Protein AF-A0A850EK84-F1 (afdb_monomer_lite)

Foldseek 3Di:
DVVVVVVVVVVVVVVVVVVVVLVVCVVVVHCVVVVVLLVVLVVVLCVQVVQCVVVHVVSDDPVNVVSNVVSCVSNVVSVVVVVVVVVVVD

Secondary structure (DSSP, 8-state):
--HHHHHHHHHHHHHHHHHHHHHHHHHTT-SHHHHHHHHHHHHHHHHHHHHHHHH-GGG--HHHHHHHHHHHHHHHHHHHHHHHHHHTT-

Sequence (90 aa):
MNVYLVAILIFIILFSLFFNIYKKKQREGSKAPDVVIILGFSVAIVMVVTQALIYGAGAWTWNTTILVIASVIGIGRILFSWNKAKRNRV

Radius of gyration: 16.95 Å; chains: 1; bounding box: 36×16×57 Å

pLDDT: mean 77.07, std 8.7, range [52.34, 89.0]

Structure (mmCIF, N/CA/C/O backbone):
data_AF-A0A850EK84-F1
#
_entry.id   AF-A0A850EK84-F1
#
loop_
_atom_site.group_PDB
_atom_site.id
_atom_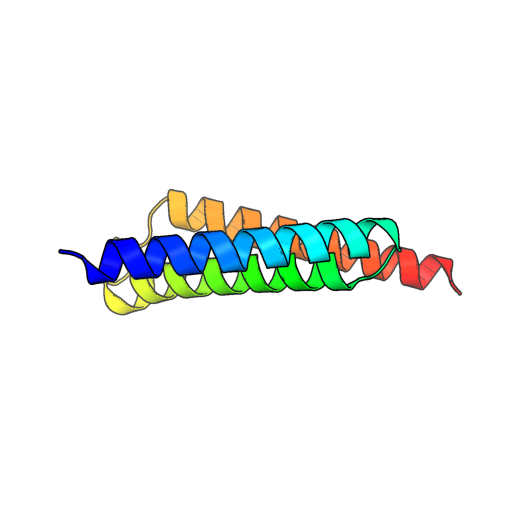site.type_symbol
_atom_site.label_atom_id
_atom_site.label_alt_id
_atom_site.label_comp_id
_atom_site.label_asym_id
_atom_site.label_entity_id
_atom_site.label_seq_id
_atom_site.pdbx_PDB_ins_code
_atom_site.Cartn_x
_atom_site.Cartn_y
_atom_site.Cartn_z
_atom_site.occupancy
_atom_site.B_iso_or_equiv
_atom_site.auth_seq_id
_atom_site.auth_comp_id
_atom_site.auth_asym_id
_atom_site.auth_atom_id
_atom_site.pdbx_PDB_model_num
ATOM 1 N N . MET A 1 1 ? -12.446 -1.770 -27.498 1.00 52.66 1 MET A N 1
ATOM 2 C CA . MET A 1 1 ? -12.390 -0.448 -26.830 1.00 52.66 1 MET A CA 1
ATOM 3 C C . MET A 1 1 ? -13.507 -0.201 -25.795 1.00 52.66 1 MET A C 1
ATOM 5 O O . MET A 1 1 ? -13.512 0.861 -25.199 1.00 52.66 1 MET A O 1
ATOM 9 N N . ASN A 1 2 ? -14.405 -1.165 -25.511 1.00 60.84 2 ASN A N 1
ATOM 10 C CA . ASN A 1 2 ? -15.559 -0.965 -24.606 1.00 60.84 2 ASN A CA 1
ATOM 11 C C . ASN A 1 2 ? -15.429 -1.690 -23.241 1.00 60.84 2 ASN A C 1
ATOM 13 O O . ASN A 1 2 ? -15.907 -1.209 -22.222 1.00 60.84 2 ASN A O 1
ATOM 17 N N . VAL A 1 3 ? -14.707 -2.817 -23.195 1.00 72.25 3 VAL A N 1
ATOM 18 C CA . VAL A 1 3 ? -14.522 -3.627 -21.970 1.00 72.25 3 VAL A CA 1
ATOM 19 C C . VAL A 1 3 ? -13.749 -2.876 -20.882 1.00 72.25 3 VAL A C 1
ATOM 21 O O . VAL A 1 3 ? -14.107 -2.961 -19.714 1.00 72.25 3 VAL A O 1
ATOM 24 N N . TYR A 1 4 ? -12.736 -2.091 -21.257 1.00 69.62 4 TYR A N 1
ATOM 25 C CA . TYR A 1 4 ? -11.964 -1.295 -20.298 1.00 69.62 4 TYR A CA 1
ATOM 26 C C . TYR A 1 4 ? -12.813 -0.205 -19.634 1.00 69.62 4 TYR A C 1
ATOM 28 O O . TYR A 1 4 ? -12.725 -0.022 -18.426 1.00 69.62 4 TYR A O 1
ATOM 36 N N . LEU A 1 5 ? -13.688 0.465 -20.391 1.00 74.94 5 LEU A N 1
ATOM 37 C CA . LEU A 1 5 ? -14.621 1.468 -19.863 1.00 74.94 5 LEU A CA 1
ATOM 38 C C . LEU A 1 5 ? -15.641 0.848 -18.900 1.00 74.94 5 LEU A C 1
ATOM 40 O O . LEU A 1 5 ? -15.870 1.388 -17.819 1.00 74.94 5 LEU A O 1
ATOM 44 N N . VAL A 1 6 ? -16.196 -0.314 -19.253 1.00 80.31 6 VAL A N 1
ATOM 45 C CA . VAL A 1 6 ? -17.122 -1.063 -18.387 1.00 80.31 6 VAL A CA 1
ATOM 46 C C . VAL A 1 6 ? -16.424 -1.541 -17.110 1.00 80.31 6 VAL A C 1
ATOM 48 O O . VAL A 1 6 ? -16.968 -1.382 -16.019 1.00 80.31 6 VAL A O 1
ATOM 51 N N . ALA A 1 7 ? -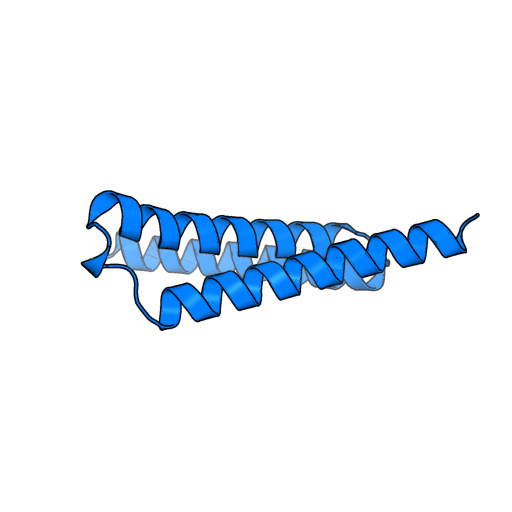15.201 -2.062 -17.216 1.00 72.31 7 ALA A N 1
ATOM 52 C CA . ALA A 1 7 ? -14.414 -2.483 -16.060 1.00 72.31 7 ALA A CA 1
ATOM 53 C C . ALA A 1 7 ? -14.097 -1.306 -15.122 1.00 72.31 7 ALA A C 1
ATOM 55 O O . ALA A 1 7 ? -14.231 -1.442 -13.907 1.00 72.31 7 ALA A O 1
ATOM 56 N N . ILE A 1 8 ? -13.748 -0.136 -15.671 1.00 77.44 8 ILE A N 1
ATOM 57 C CA . ILE A 1 8 ? -13.512 1.091 -14.896 1.00 77.44 8 ILE A CA 1
ATOM 58 C C . ILE A 1 8 ? -14.792 1.534 -14.174 1.00 77.44 8 ILE A C 1
ATOM 60 O O . ILE A 1 8 ? -14.742 1.848 -12.987 1.00 77.44 8 ILE A O 1
ATOM 64 N N . LEU A 1 9 ? -15.947 1.508 -14.845 1.00 79.12 9 LEU A N 1
ATOM 65 C CA . LEU A 1 9 ? -17.244 1.833 -14.240 1.00 79.12 9 LEU A CA 1
ATOM 66 C C . LEU A 1 9 ? -17.591 0.903 -13.072 1.00 79.12 9 LEU A C 1
ATOM 68 O O . LEU A 1 9 ? -17.955 1.377 -11.996 1.00 79.12 9 LEU A O 1
ATOM 72 N N . ILE A 1 10 ? -17.418 -0.410 -13.251 1.00 81.81 10 ILE A N 1
ATOM 73 C CA . ILE A 1 10 ? -17.626 -1.401 -12.186 1.00 81.81 10 ILE A CA 1
ATOM 74 C C . ILE A 1 10 ? -16.680 -1.125 -11.013 1.00 81.81 10 ILE A C 1
ATOM 76 O O . ILE A 1 10 ? -17.101 -1.153 -9.857 1.00 81.81 10 ILE A O 1
ATOM 80 N N . PHE A 1 11 ? -15.420 -0.797 -11.299 1.00 78.25 11 PHE A N 1
ATOM 81 C CA . PHE A 1 11 ? -14.432 -0.487 -10.274 1.00 78.25 11 PHE A CA 1
ATOM 82 C C . PHE A 1 11 ? -14.801 0.773 -9.478 1.00 78.25 11 PHE A C 1
ATOM 84 O O . PHE A 1 11 ? -14.725 0.760 -8.253 1.00 78.25 11 PHE A O 1
ATOM 91 N N . ILE A 1 12 ? -15.274 1.835 -10.139 1.00 77.25 12 ILE A N 1
ATOM 92 C CA . ILE A 1 12 ? -15.736 3.074 -9.489 1.00 77.25 12 ILE A CA 1
ATOM 93 C C . ILE A 1 12 ? -16.946 2.801 -8.583 1.00 77.25 12 ILE A C 1
ATOM 95 O O . ILE A 1 12 ? -17.008 3.294 -7.452 1.00 77.25 12 ILE A O 1
ATOM 99 N N . ILE A 1 13 ? -17.898 1.985 -9.042 1.00 79.88 13 ILE A N 1
ATOM 100 C CA . ILE A 1 13 ? -19.096 1.631 -8.268 1.00 79.88 13 ILE A CA 1
ATOM 101 C C . ILE A 1 13 ? -18.716 0.800 -7.036 1.00 79.88 13 ILE A C 1
ATOM 103 O O . ILE A 1 13 ? -19.133 1.110 -5.920 1.00 79.88 13 ILE A O 1
ATOM 107 N N . LEU A 1 14 ? -17.868 -0.216 -7.206 1.00 75.88 14 LEU A N 1
ATOM 108 C CA . LEU A 1 14 ? -17.377 -1.027 -6.092 1.00 75.88 14 LEU A CA 1
ATOM 109 C C . LEU A 1 14 ? -16.581 -0.184 -5.094 1.00 75.88 14 LEU A C 1
ATOM 111 O O . LEU A 1 14 ? -16.794 -0.299 -3.887 1.00 75.88 14 LEU A O 1
ATOM 115 N N . PHE A 1 15 ? -15.714 0.702 -5.583 1.00 75.69 15 PHE A N 1
ATOM 116 C CA . PHE A 1 15 ? -14.896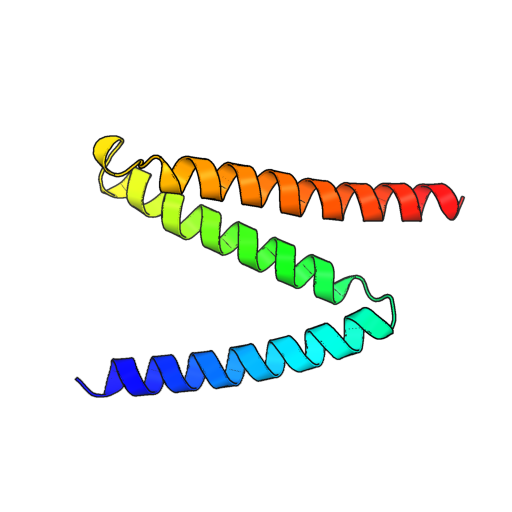 1.564 -4.740 1.00 75.69 15 PHE A CA 1
ATOM 117 C C . PHE A 1 15 ? -15.744 2.558 -3.944 1.00 75.69 15 PHE A C 1
ATOM 119 O O . PHE A 1 15 ? -15.524 2.732 -2.750 1.00 75.69 15 PHE A O 1
ATOM 126 N N . SER A 1 16 ? -16.753 3.171 -4.563 1.00 72.19 16 SER A N 1
ATOM 127 C CA . SER A 1 16 ? -17.661 4.106 -3.885 1.00 72.19 16 SER A CA 1
ATOM 128 C C . SER A 1 16 ? -18.534 3.421 -2.826 1.00 72.19 16 SER A C 1
ATOM 130 O O . SER A 1 16 ? -18.695 3.963 -1.729 1.00 72.19 16 SER A O 1
ATOM 132 N N . LEU A 1 17 ? -19.016 2.200 -3.086 1.00 73.81 17 LEU A N 1
ATOM 133 C CA . LEU A 1 17 ? -19.698 1.367 -2.087 1.00 73.81 17 LEU A CA 1
ATOM 134 C C . LEU A 1 17 ? -18.774 1.015 -0.916 1.00 73.81 17 LEU A C 1
ATOM 136 O O . LEU A 1 17 ? -19.143 1.220 0.244 1.00 73.81 17 LEU A O 1
ATOM 140 N N . PHE A 1 18 ? -17.555 0.554 -1.210 1.00 71.19 18 PHE A N 1
ATOM 141 C CA . PHE A 1 18 ? -16.542 0.285 -0.189 1.00 71.19 18 PHE A CA 1
ATOM 142 C C . PHE A 1 18 ? -16.220 1.536 0.627 1.00 71.19 18 PHE A C 1
ATOM 144 O O . PHE A 1 18 ? -16.127 1.453 1.849 1.00 71.19 18 PHE A O 1
ATOM 151 N N . PHE A 1 19 ? -16.120 2.700 -0.016 1.00 70.50 19 PHE A N 1
ATOM 152 C CA . PHE A 1 19 ? -15.828 3.972 0.638 1.00 70.50 19 PHE A CA 1
ATOM 153 C C . PHE A 1 19 ? -16.962 4.419 1.570 1.00 70.50 19 PHE A C 1
ATOM 155 O O . PHE A 1 19 ? -16.712 4.920 2.667 1.00 70.50 19 PHE A O 1
ATOM 162 N N . ASN A 1 20 ? -18.219 4.188 1.187 1.00 72.25 20 ASN A N 1
ATOM 163 C CA . ASN A 1 20 ? -19.368 4.504 2.034 1.00 72.25 20 ASN A CA 1
ATOM 164 C C . ASN A 1 20 ? -19.440 3.586 3.265 1.00 72.25 20 ASN A C 1
ATOM 166 O O . ASN A 1 20 ? -19.668 4.056 4.383 1.00 72.25 20 ASN A O 1
ATOM 170 N N . ILE A 1 21 ? -19.180 2.286 3.084 1.00 68.50 21 ILE A N 1
ATOM 171 C CA . ILE A 1 21 ? -19.103 1.311 4.184 1.00 68.50 21 ILE A CA 1
ATOM 172 C C . ILE A 1 21 ? -17.923 1.636 5.106 1.00 68.50 21 ILE A C 1
ATOM 174 O O . ILE A 1 21 ? -18.077 1.645 6.329 1.00 68.50 21 ILE A O 1
ATOM 178 N N . TYR A 1 22 ? -16.766 1.957 4.526 1.00 67.81 22 TYR A N 1
ATOM 179 C CA . TYR A 1 22 ? -15.572 2.415 5.231 1.00 67.81 22 TYR A CA 1
ATOM 180 C C . TYR A 1 22 ? -15.898 3.617 6.123 1.00 67.81 22 TYR A C 1
ATOM 182 O O . TYR A 1 22 ? -15.651 3.583 7.328 1.00 67.81 22 TYR A O 1
ATOM 190 N N . LYS A 1 23 ? -16.526 4.655 5.557 1.00 63.28 23 LYS A N 1
ATOM 191 C CA . LYS A 1 23 ? -16.851 5.899 6.268 1.00 63.28 23 LYS A CA 1
ATOM 192 C C . LYS A 1 23 ? -17.859 5.663 7.392 1.00 63.28 23 LYS A C 1
ATOM 194 O O . LYS A 1 23 ? -17.748 6.273 8.456 1.00 63.28 23 LYS A O 1
ATOM 199 N N . LYS A 1 24 ? -18.818 4.755 7.185 1.00 64.69 24 LYS A N 1
ATOM 200 C CA . LYS A 1 24 ? -19.785 4.355 8.213 1.00 64.69 24 LYS A CA 1
ATOM 201 C C . LYS A 1 24 ? -19.094 3.638 9.378 1.00 64.69 24 LYS A C 1
ATOM 203 O O . LYS A 1 24 ? -19.242 4.066 10.518 1.00 64.69 24 LYS A O 1
ATOM 208 N N . LYS A 1 25 ? -18.250 2.640 9.096 1.00 63.12 25 LYS A N 1
ATOM 209 C CA . LYS A 1 25 ? -17.504 1.895 10.127 1.00 63.12 25 LYS A CA 1
ATOM 210 C C . LYS A 1 25 ? -16.440 2.728 10.846 1.00 63.12 25 LYS A C 1
ATOM 212 O O . LYS A 1 25 ? -16.136 2.456 12.004 1.00 63.12 25 LYS A O 1
ATOM 217 N N . GLN A 1 26 ? -15.898 3.758 10.196 1.00 58.88 26 GLN A N 1
ATOM 218 C CA . GLN A 1 26 ? -14.959 4.694 10.819 1.00 58.88 26 GLN A CA 1
ATOM 219 C C . GLN A 1 26 ? -15.625 5.517 11.932 1.00 58.88 26 GLN A C 1
ATOM 221 O O . GLN A 1 26 ? -15.005 5.760 12.963 1.00 58.88 26 GLN A O 1
ATOM 226 N N . ARG A 1 27 ? -16.906 5.884 11.771 1.00 60.56 27 ARG A N 1
ATOM 227 C CA . ARG A 1 27 ? -17.690 6.577 12.812 1.00 60.56 27 ARG A CA 1
ATOM 228 C C . ARG A 1 27 ? -18.038 5.687 14.005 1.00 60.56 27 ARG A C 1
ATOM 230 O O . ARG A 1 27 ? -18.227 6.198 15.100 1.00 60.56 27 ARG A O 1
ATOM 237 N N . GLU A 1 28 ? -18.076 4.374 13.805 1.00 63.47 28 GLU A N 1
ATOM 238 C CA . GLU A 1 28 ? -18.327 3.380 14.857 1.00 63.47 28 GLU A CA 1
ATOM 239 C C . GLU A 1 28 ? -17.059 3.042 15.670 1.00 63.47 28 GLU A C 1
ATOM 241 O O . GLU A 1 28 ? -17.099 2.193 16.557 1.00 63.47 28 GLU A O 1
ATOM 246 N N . GLY A 1 29 ? -15.910 3.668 15.369 1.00 61.28 29 GLY A N 1
ATOM 247 C CA . GLY A 1 29 ? -14.627 3.348 16.010 1.00 61.28 29 GLY A CA 1
ATOM 248 C C . GLY A 1 29 ? -14.102 1.948 15.662 1.00 61.28 29 GLY A C 1
ATOM 249 O O . GLY A 1 29 ? -13.250 1.403 16.366 1.00 61.28 29 GLY A O 1
ATOM 250 N N . SER A 1 30 ? -14.621 1.339 14.590 1.00 64.25 30 SER A N 1
ATOM 251 C CA . SER A 1 30 ? -14.194 0.024 14.115 1.00 64.25 30 SER A CA 1
ATOM 252 C C . SER A 1 30 ? -12.793 0.095 13.506 1.00 64.25 30 SER A C 1
ATOM 254 O O . SER A 1 30 ? -12.440 1.086 12.876 1.00 64.25 30 SER A O 1
ATOM 256 N N . LYS A 1 31 ? -12.011 -0.987 13.622 1.00 68.25 31 LYS A N 1
ATOM 257 C CA . LYS A 1 31 ? -10.697 -1.142 12.960 1.00 68.25 31 LYS A CA 1
ATOM 258 C C . LYS A 1 31 ? -10.795 -1.543 11.483 1.00 68.25 31 LYS A C 1
ATOM 260 O O . LYS A 1 31 ? -9.791 -1.561 10.783 1.00 68.25 31 LYS A O 1
ATOM 265 N N . ALA A 1 32 ? -11.991 -1.875 10.996 1.00 69.38 32 ALA A N 1
ATOM 266 C CA . ALA A 1 32 ? -12.227 -2.222 9.593 1.00 69.38 32 ALA A CA 1
ATOM 267 C C . ALA A 1 32 ? -11.741 -1.174 8.561 1.00 69.38 32 ALA A C 1
ATOM 269 O O . ALA A 1 32 ? -11.206 -1.591 7.537 1.00 69.38 32 ALA A O 1
ATOM 270 N N . PRO A 1 33 ? -11.875 0.148 8.788 1.00 68.44 33 PRO A N 1
ATOM 271 C CA . PRO A 1 33 ? -11.379 1.162 7.866 1.00 68.44 33 PRO A CA 1
ATOM 272 C C . PRO A 1 33 ? -9.849 1.093 7.754 1.00 68.44 33 PRO A C 1
ATOM 274 O O . PRO A 1 33 ? -9.288 0.924 6.676 1.00 68.44 33 PRO A O 1
ATOM 277 N N . ASP A 1 34 ? -9.173 1.094 8.893 1.00 73.75 34 ASP A N 1
ATOM 278 C CA . ASP A 1 34 ? -7.721 0.986 8.982 1.00 73.75 34 ASP A CA 1
ATOM 279 C C . ASP A 1 34 ? -7.173 -0.265 8.259 1.00 73.75 34 ASP A C 1
ATOM 281 O O . ASP A 1 34 ? -6.176 -0.180 7.544 1.00 73.75 34 ASP A O 1
ATOM 285 N N . VAL A 1 35 ? -7.862 -1.412 8.355 1.00 77.88 35 VAL A N 1
ATOM 286 C CA . VAL A 1 35 ? -7.511 -2.642 7.612 1.00 77.88 35 VAL A CA 1
ATOM 287 C C . VAL A 1 35 ? -7.631 -2.456 6.095 1.00 77.88 35 VAL A C 1
ATOM 289 O O . VAL A 1 35 ? -6.761 -2.911 5.353 1.00 77.88 35 VAL A O 1
ATOM 292 N N . VAL A 1 36 ? -8.678 -1.774 5.620 1.00 78.38 36 VAL A N 1
ATOM 293 C CA . VAL A 1 36 ? -8.869 -1.487 4.186 1.00 78.38 36 VAL A CA 1
ATOM 294 C C . VAL A 1 36 ? -7.751 -0.586 3.656 1.00 78.38 36 VAL A C 1
ATOM 296 O O . VAL A 1 36 ? -7.250 -0.827 2.561 1.00 78.38 36 VAL A O 1
ATOM 299 N N . ILE A 1 37 ? -7.311 0.407 4.436 1.00 80.75 37 ILE A N 1
ATOM 300 C CA . ILE A 1 37 ? -6.180 1.266 4.055 1.00 80.75 37 ILE A CA 1
ATOM 301 C C . ILE A 1 37 ? -4.880 0.463 3.971 1.00 80.75 37 ILE A C 1
ATOM 303 O O . ILE A 1 37 ? -4.139 0.614 3.002 1.00 80.75 37 ILE A O 1
ATOM 307 N N . ILE A 1 38 ? -4.608 -0.403 4.953 1.00 83.00 38 ILE A N 1
ATOM 308 C CA . ILE A 1 38 ? -3.415 -1.260 4.930 1.00 83.00 38 ILE A CA 1
ATOM 309 C C . ILE A 1 38 ? -3.428 -2.146 3.680 1.00 83.00 38 ILE A C 1
ATOM 311 O O . ILE A 1 38 ? -2.433 -2.183 2.962 1.00 83.00 38 ILE A O 1
ATOM 315 N N . LEU A 1 39 ? -4.559 -2.789 3.371 1.00 82.31 39 LEU A N 1
ATOM 316 C CA . LEU A 1 39 ? -4.710 -3.600 2.159 1.00 82.31 39 LEU A CA 1
ATOM 317 C C . LEU A 1 39 ? -4.482 -2.781 0.883 1.00 82.31 39 LEU A C 1
ATOM 319 O O . LEU A 1 39 ? -3.769 -3.236 -0.009 1.00 82.31 39 LEU A O 1
ATOM 323 N N . GLY A 1 40 ? -5.033 -1.567 0.806 1.00 82.94 40 GLY A N 1
ATOM 324 C CA . GLY A 1 40 ? -4.823 -0.665 -0.328 1.00 82.94 40 GLY A CA 1
ATOM 325 C C . GLY A 1 40 ? -3.346 -0.321 -0.540 1.00 82.94 40 GLY A C 1
ATOM 326 O O . GLY A 1 40 ? -2.841 -0.438 -1.657 1.00 82.94 40 GLY A O 1
ATOM 327 N N . PHE A 1 41 ? -2.631 0.027 0.533 1.00 85.75 41 PHE A N 1
ATOM 328 C CA . PHE A 1 41 ? -1.192 0.287 0.474 1.00 85.75 41 PHE A CA 1
ATOM 329 C C . PHE A 1 41 ? -0.385 -0.962 0.106 1.00 85.75 41 PHE A C 1
ATOM 331 O O . PHE A 1 41 ? 0.525 -0.872 -0.714 1.00 85.75 41 PHE A O 1
ATOM 338 N N . SER A 1 42 ? -0.724 -2.134 0.648 1.00 84.69 42 SER A N 1
ATOM 339 C CA . SER A 1 42 ? -0.055 -3.391 0.298 1.00 84.69 42 SER A CA 1
ATOM 340 C C . SER A 1 42 ? -0.202 -3.724 -1.186 1.00 84.69 42 SER A C 1
ATOM 342 O O . SER A 1 42 ? 0.788 -4.049 -1.835 1.00 84.69 42 SER A O 1
ATOM 344 N N . VAL A 1 43 ? -1.408 -3.591 -1.745 1.00 86.62 43 VAL A N 1
ATOM 345 C CA . VAL A 1 43 ? -1.649 -3.822 -3.177 1.00 86.62 43 VAL A CA 1
ATOM 346 C C . VAL A 1 43 ? -0.869 -2.820 -4.031 1.00 86.62 43 VAL A C 1
ATOM 348 O O . VAL A 1 43 ? -0.233 -3.223 -5.003 1.00 86.62 43 VAL A O 1
ATOM 351 N N . ALA A 1 44 ? -0.859 -1.539 -3.649 1.00 82.94 44 ALA A N 1
ATOM 352 C CA . ALA A 1 44 ? -0.097 -0.510 -4.352 1.00 82.94 44 ALA A CA 1
ATOM 353 C C . ALA A 1 44 ? 1.412 -0.810 -4.358 1.00 82.94 44 ALA A C 1
ATOM 355 O O . ALA A 1 44 ? 2.043 -0.732 -5.410 1.00 82.94 44 ALA A O 1
ATOM 356 N N . ILE A 1 45 ? 1.984 -1.220 -3.218 1.00 86.62 45 ILE A N 1
ATOM 357 C CA . ILE A 1 45 ? 3.391 -1.638 -3.138 1.00 86.62 45 ILE A CA 1
ATOM 358 C C . ILE A 1 45 ? 3.643 -2.824 -4.069 1.00 86.62 45 ILE A C 1
ATOM 360 O O . ILE A 1 45 ? 4.582 -2.774 -4.858 1.00 86.62 45 ILE A O 1
ATOM 364 N N . VAL A 1 46 ? 2.818 -3.875 -4.000 1.00 85.94 46 VAL A N 1
ATOM 365 C CA . VAL A 1 46 ? 3.013 -5.085 -4.813 1.00 85.94 46 VAL A CA 1
ATOM 366 C C . VAL A 1 46 ? 3.007 -4.736 -6.294 1.00 85.94 46 VAL A C 1
ATOM 368 O O . VAL A 1 46 ? 3.966 -5.070 -6.975 1.00 85.94 46 VAL A O 1
ATOM 371 N N . MET A 1 47 ? 2.005 -4.002 -6.787 1.00 83.50 47 MET A N 1
ATOM 372 C CA . MET A 1 47 ? 1.932 -3.648 -8.210 1.00 83.50 47 MET A CA 1
ATOM 373 C C . MET A 1 47 ? 3.188 -2.922 -8.699 1.00 83.50 47 MET A C 1
ATOM 375 O O . MET A 1 47 ? 3.693 -3.221 -9.782 1.00 83.50 47 MET A O 1
ATOM 379 N N . VAL A 1 48 ? 3.713 -1.993 -7.900 1.00 79.94 48 VAL A N 1
ATOM 380 C CA . VAL A 1 48 ? 4.881 -1.204 -8.296 1.00 79.94 48 VAL A CA 1
ATOM 381 C C . VAL A 1 48 ? 6.185 -1.997 -8.161 1.00 79.94 48 VAL A C 1
ATOM 383 O O . VAL A 1 48 ? 7.039 -1.932 -9.045 1.00 79.94 48 VAL A O 1
ATOM 386 N N . VAL A 1 49 ? 6.336 -2.805 -7.111 1.00 81.25 49 VAL A N 1
ATOM 387 C CA . VAL A 1 49 ? 7.513 -3.669 -6.930 1.00 81.25 49 VAL A CA 1
ATOM 388 C C . VAL A 1 49 ? 7.548 -4.776 -7.986 1.00 81.25 49 VAL A C 1
ATOM 390 O O . VAL A 1 49 ? 8.615 -5.088 -8.507 1.00 81.25 49 VAL A O 1
ATOM 393 N N . THR A 1 50 ? 6.396 -5.332 -8.372 1.00 84.25 50 THR A N 1
ATOM 394 C CA . THR A 1 50 ? 6.308 -6.330 -9.446 1.00 84.25 50 THR A CA 1
ATOM 395 C C . THR A 1 50 ? 6.826 -5.772 -10.771 1.00 84.25 50 THR A C 1
ATOM 397 O O . THR A 1 50 ? 7.557 -6.472 -11.465 1.00 84.25 50 THR A O 1
ATOM 400 N N . GLN A 1 51 ? 6.536 -4.511 -11.114 1.00 75.69 51 GLN A N 1
ATOM 401 C CA . GLN A 1 51 ? 7.101 -3.902 -12.326 1.00 75.69 51 GLN A CA 1
ATOM 402 C C . GLN A 1 51 ? 8.629 -3.791 -12.262 1.00 75.69 51 GLN A C 1
ATOM 404 O O . GLN A 1 51 ? 9.299 -4.112 -13.240 1.00 75.69 51 GLN A O 1
ATOM 409 N N . ALA A 1 52 ? 9.193 -3.420 -11.111 1.00 77.81 52 ALA A N 1
ATOM 410 C CA . ALA A 1 52 ? 10.644 -3.378 -10.935 1.00 77.81 52 ALA A CA 1
ATOM 411 C C . ALA A 1 52 ? 11.304 -4.769 -11.002 1.00 77.81 52 ALA A C 1
ATOM 413 O O . ALA A 1 52 ? 12.437 -4.893 -11.458 1.00 77.81 52 ALA A O 1
ATOM 414 N N . LEU A 1 53 ? 10.598 -5.825 -10.586 1.00 81.25 53 LEU A N 1
ATOM 415 C CA . LEU A 1 53 ? 11.072 -7.207 -10.710 1.00 81.25 53 LEU A CA 1
ATOM 416 C C . LEU A 1 53 ? 11.022 -7.720 -12.157 1.00 81.25 53 LEU A C 1
ATOM 418 O O . LEU A 1 53 ? 11.929 -8.431 -12.575 1.00 81.25 53 LEU A O 1
ATOM 422 N N . ILE A 1 54 ? 9.986 -7.358 -12.921 1.00 85.19 54 ILE A N 1
ATOM 423 C CA . ILE A 1 54 ? 9.804 -7.807 -14.313 1.00 85.19 54 ILE A CA 1
ATOM 424 C C . ILE A 1 54 ? 10.741 -7.064 -15.271 1.00 85.19 54 ILE A C 1
ATOM 426 O O . ILE A 1 54 ? 11.359 -7.681 -16.134 1.00 85.19 54 ILE A O 1
ATOM 430 N N . TYR A 1 55 ? 10.843 -5.741 -15.135 1.00 82.44 55 TYR A N 1
ATOM 431 C CA . TYR A 1 55 ? 11.576 -4.877 -16.069 1.00 82.44 55 TYR A CA 1
ATOM 432 C C . TYR A 1 55 ? 12.974 -4.484 -15.562 1.00 82.44 55 TYR A C 1
ATOM 434 O O . TYR A 1 55 ? 13.685 -3.715 -16.209 1.00 82.44 55 TYR A O 1
ATOM 442 N N . GLY A 1 56 ? 13.383 -5.022 -14.410 1.00 79.12 56 GLY A N 1
ATOM 443 C CA . GLY A 1 56 ? 14.666 -4.749 -13.773 1.00 79.12 56 GLY A CA 1
ATOM 444 C C . GLY A 1 56 ? 14.740 -3.385 -13.080 1.00 79.12 56 GLY A C 1
ATOM 445 O O . GLY A 1 56 ? 13.797 -2.590 -13.071 1.00 79.12 56 GLY A O 1
ATOM 446 N N . ALA A 1 57 ? 15.912 -3.090 -12.507 1.00 74.31 57 ALA A N 1
ATOM 447 C CA . ALA A 1 57 ? 16.139 -1.887 -11.699 1.00 74.31 57 ALA A CA 1
ATOM 448 C C . ALA A 1 57 ? 15.897 -0.564 -12.456 1.00 74.31 57 ALA A C 1
ATOM 450 O O . ALA A 1 57 ? 15.634 0.452 -11.823 1.00 74.31 57 ALA A O 1
ATOM 451 N N . GLY A 1 58 ? 15.922 -0.568 -13.795 1.00 76.56 58 GLY A N 1
ATOM 452 C CA . GLY A 1 58 ? 15.608 0.607 -14.616 1.00 76.56 58 GLY A CA 1
ATOM 453 C C . GLY A 1 58 ? 14.139 1.046 -14.562 1.00 76.56 58 GLY A C 1
ATOM 454 O O . GLY A 1 58 ? 13.844 2.209 -14.818 1.00 76.56 58 GLY A O 1
ATOM 455 N N . ALA A 1 59 ? 13.218 0.154 -14.183 1.00 80.19 59 ALA A N 1
ATOM 456 C CA . ALA A 1 59 ? 11.816 0.502 -13.945 1.00 80.19 59 ALA A CA 1
ATOM 457 C C . ALA A 1 59 ? 11.567 1.064 -12.533 1.00 80.19 59 ALA A C 1
ATOM 459 O O . ALA A 1 59 ? 10.462 1.522 -12.229 1.00 80.19 59 ALA A O 1
ATOM 460 N N . TRP A 1 60 ? 12.582 1.054 -11.660 1.00 84.88 60 TRP A N 1
ATOM 461 C CA . TRP A 1 60 ? 12.493 1.680 -10.348 1.00 84.88 60 TRP A CA 1
ATOM 462 C C . TRP A 1 60 ? 12.663 3.194 -10.481 1.00 84.88 60 TRP A C 1
ATOM 464 O O . TRP A 1 60 ? 13.757 3.705 -10.711 1.00 84.88 60 TRP A O 1
ATOM 474 N N . THR A 1 61 ? 11.567 3.928 -10.315 1.00 86.81 61 THR A N 1
ATOM 475 C CA . THR A 1 61 ? 11.573 5.391 -10.418 1.00 86.81 61 THR A CA 1
ATOM 476 C C . THR A 1 61 ? 11.583 6.055 -9.046 1.00 86.81 61 THR A C 1
ATOM 478 O O . THR A 1 61 ? 11.262 5.450 -8.022 1.00 86.81 61 THR A O 1
ATOM 481 N N . TRP A 1 62 ? 11.888 7.351 -9.018 1.00 84.81 62 TRP A N 1
ATOM 482 C CA . TRP A 1 62 ? 11.735 8.165 -7.812 1.00 84.81 62 TRP A CA 1
ATOM 483 C C . TRP A 1 62 ? 10.306 8.108 -7.241 1.00 84.81 62 TRP A C 1
ATOM 485 O O . TRP A 1 62 ? 10.114 8.017 -6.028 1.00 84.81 62 TRP A O 1
ATOM 495 N N . ASN A 1 63 ? 9.297 8.064 -8.114 1.00 83.19 63 ASN A N 1
ATOM 496 C CA . ASN A 1 63 ? 7.889 7.942 -7.740 1.00 83.19 63 ASN A CA 1
ATOM 497 C C . ASN A 1 63 ? 7.606 6.616 -7.018 1.00 83.19 63 ASN A C 1
ATOM 499 O O . ASN A 1 63 ? 6.865 6.604 -6.036 1.00 83.19 63 ASN A O 1
ATOM 503 N N . THR A 1 64 ? 8.238 5.522 -7.456 1.00 83.19 64 THR A N 1
ATOM 504 C CA . THR A 1 64 ? 8.185 4.220 -6.777 1.00 83.19 64 THR A CA 1
ATOM 505 C C . THR A 1 64 ? 8.724 4.318 -5.352 1.00 83.19 64 THR A C 1
ATOM 507 O O . THR A 1 64 ? 8.065 3.873 -4.413 1.00 83.19 64 THR A O 1
ATOM 510 N N . THR A 1 65 ? 9.878 4.965 -5.167 1.00 85.81 65 THR A N 1
ATOM 511 C CA . THR A 1 65 ? 10.474 5.182 -3.841 1.00 85.81 65 THR A CA 1
ATOM 512 C C . THR A 1 65 ? 9.541 5.976 -2.927 1.00 85.81 65 THR A C 1
ATOM 514 O O . THR A 1 65 ? 9.282 5.556 -1.798 1.00 85.81 65 THR A O 1
ATOM 517 N N . ILE A 1 66 ? 8.988 7.094 -3.413 1.00 86.75 66 ILE A N 1
ATOM 518 C CA . ILE A 1 66 ? 8.052 7.922 -2.639 1.00 86.75 66 ILE A CA 1
ATOM 519 C C . ILE A 1 66 ? 6.821 7.111 -2.233 1.00 86.75 66 ILE A C 1
ATOM 521 O O . ILE A 1 66 ? 6.405 7.173 -1.077 1.00 86.75 66 ILE A O 1
ATOM 525 N N . LEU A 1 67 ? 6.247 6.339 -3.159 1.00 86.75 67 LEU A N 1
ATOM 526 C CA . LEU A 1 67 ? 5.060 5.531 -2.895 1.00 86.75 67 LEU A CA 1
ATOM 527 C C . LEU A 1 67 ? 5.321 4.484 -1.806 1.00 86.75 67 LEU A C 1
ATOM 529 O O . LEU A 1 67 ? 4.513 4.343 -0.886 1.00 86.75 67 LEU A O 1
ATOM 533 N N . VAL A 1 68 ? 6.450 3.773 -1.878 1.00 86.75 68 VAL A N 1
ATOM 534 C CA . VAL A 1 68 ? 6.832 2.774 -0.869 1.00 86.75 68 VAL A CA 1
ATOM 535 C C . VAL A 1 68 ? 7.009 3.441 0.495 1.00 86.75 68 VAL A C 1
ATOM 537 O O . VAL A 1 68 ? 6.426 2.979 1.475 1.00 86.75 68 VAL A O 1
ATOM 540 N N . ILE A 1 69 ? 7.727 4.566 0.564 1.00 89.00 69 ILE A N 1
ATOM 541 C CA . ILE A 1 69 ? 7.928 5.315 1.813 1.00 89.00 69 ILE A CA 1
ATOM 542 C C . ILE A 1 69 ? 6.588 5.788 2.390 1.00 89.00 69 ILE A C 1
ATOM 544 O O . ILE A 1 69 ? 6.307 5.558 3.567 1.00 89.00 69 ILE A O 1
ATOM 548 N N . ALA A 1 70 ? 5.733 6.406 1.573 1.00 85.38 70 ALA A N 1
ATOM 549 C CA . ALA A 1 70 ? 4.421 6.887 2.000 1.00 85.38 70 ALA A CA 1
ATOM 550 C C . ALA A 1 70 ? 3.542 5.744 2.528 1.00 85.38 70 ALA A C 1
ATOM 552 O O . ALA A 1 70 ? 2.876 5.895 3.554 1.00 85.38 70 ALA A O 1
ATOM 553 N N . SER A 1 71 ? 3.594 4.584 1.872 1.00 87.25 71 SER A N 1
ATOM 554 C CA . SER A 1 71 ? 2.861 3.385 2.277 1.00 87.25 71 SER A CA 1
ATOM 555 C C . SER A 1 71 ? 3.359 2.841 3.617 1.00 87.25 71 SER A C 1
ATOM 557 O O . SER A 1 71 ? 2.554 2.560 4.505 1.00 87.25 71 SER A O 1
ATOM 559 N N . VAL A 1 72 ? 4.681 2.757 3.812 1.00 87.62 72 VAL A N 1
ATOM 560 C CA . VAL A 1 72 ? 5.289 2.318 5.080 1.00 87.62 72 VAL A CA 1
ATOM 561 C C . VAL A 1 72 ? 4.926 3.271 6.219 1.00 87.62 72 VAL A C 1
ATOM 563 O O . VAL A 1 72 ? 4.521 2.817 7.289 1.00 87.62 72 VAL A O 1
ATOM 566 N N . ILE A 1 73 ? 5.003 4.586 5.995 1.00 87.75 73 ILE A N 1
ATOM 567 C CA . ILE A 1 73 ? 4.621 5.596 6.994 1.00 87.75 73 ILE A CA 1
ATOM 568 C C . ILE A 1 73 ? 3.128 5.491 7.329 1.00 87.75 73 ILE A C 1
ATOM 570 O O . ILE A 1 73 ? 2.757 5.534 8.505 1.00 87.75 73 ILE A O 1
ATOM 574 N N . GLY A 1 74 ? 2.271 5.337 6.315 1.00 84.62 74 GLY A N 1
ATOM 575 C CA . GLY A 1 74 ? 0.825 5.199 6.478 1.00 84.62 74 GLY A CA 1
ATOM 576 C C . GLY A 1 74 ? 0.453 3.975 7.313 1.00 84.6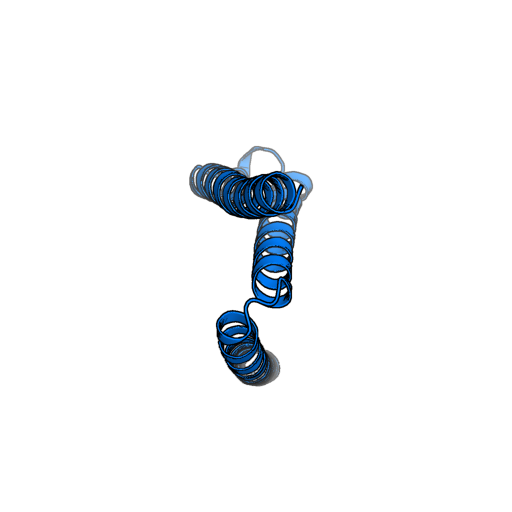2 74 GLY A C 1
ATOM 577 O O . GLY A 1 74 ? -0.221 4.105 8.336 1.00 84.62 74 GLY A O 1
ATOM 578 N N . ILE A 1 75 ? 0.963 2.801 6.931 1.00 87.12 75 ILE A N 1
ATOM 579 C CA . ILE A 1 75 ? 0.757 1.545 7.664 1.00 87.12 75 ILE A CA 1
ATOM 580 C C . ILE A 1 75 ? 1.325 1.658 9.086 1.00 87.12 75 ILE A C 1
ATOM 582 O O . ILE A 1 75 ? 0.648 1.311 10.055 1.00 87.12 75 ILE A O 1
ATOM 586 N N . GLY A 1 76 ? 2.537 2.200 9.234 1.00 83.69 76 GLY A N 1
ATOM 587 C CA . GLY A 1 76 ? 3.195 2.380 10.527 1.00 83.69 76 GLY A CA 1
ATOM 588 C C . GLY A 1 76 ? 2.387 3.252 11.490 1.00 83.69 76 GLY A C 1
ATOM 589 O O . GLY A 1 76 ? 2.211 2.884 12.652 1.00 83.69 76 GLY A O 1
ATOM 590 N N . ARG A 1 77 ? 1.821 4.369 11.014 1.00 84.38 77 ARG A N 1
ATOM 591 C CA . ARG A 1 77 ? 0.938 5.229 11.821 1.00 84.38 77 ARG A CA 1
ATOM 592 C C . ARG A 1 77 ? -0.309 4.494 12.305 1.00 84.38 77 ARG A C 1
ATOM 594 O O . ARG A 1 77 ? -0.689 4.653 13.466 1.00 84.38 77 ARG A O 1
ATOM 601 N N . ILE A 1 78 ? -0.927 3.694 11.440 1.00 84.56 78 ILE A N 1
ATOM 602 C CA . ILE A 1 78 ? -2.130 2.924 11.775 1.00 84.56 78 ILE A CA 1
ATOM 603 C C . ILE A 1 78 ? -1.806 1.874 12.845 1.00 84.56 78 ILE A C 1
ATOM 605 O O . ILE A 1 78 ? -2.453 1.829 13.893 1.00 84.56 78 ILE A O 1
ATOM 609 N N . LEU A 1 79 ? -0.747 1.089 12.636 1.00 83.56 79 LEU A N 1
ATOM 610 C CA . LEU A 1 79 ? -0.298 0.078 13.596 1.00 83.56 79 LEU A CA 1
ATOM 611 C C . LEU A 1 79 ? 0.090 0.701 14.946 1.00 83.56 79 LEU A C 1
ATOM 613 O O . LEU A 1 79 ? -0.249 0.163 16.004 1.00 83.56 79 LEU A O 1
ATOM 617 N N . PHE A 1 80 ? 0.751 1.862 14.931 1.00 81.81 80 PHE A N 1
ATOM 618 C CA . PHE A 1 80 ? 1.108 2.592 16.146 1.00 81.81 80 PHE A CA 1
ATOM 619 C C . PHE A 1 80 ? -0.129 3.081 16.910 1.00 81.81 80 PHE A C 1
ATOM 621 O O . PHE A 1 80 ? -0.198 2.923 18.132 1.00 81.81 80 PHE A O 1
ATOM 628 N N . SER A 1 81 ? -1.128 3.620 16.203 1.00 79.94 81 SER A N 1
ATOM 629 C CA . SER A 1 81 ? -2.415 4.022 16.784 1.00 79.94 81 SER A CA 1
ATOM 630 C C . SER A 1 81 ? -3.102 2.846 17.483 1.00 79.94 81 SER A C 1
ATOM 632 O O . SER A 1 81 ? -3.518 2.956 18.639 1.00 79.94 81 SER A O 1
ATOM 634 N N . TRP A 1 82 ? -3.128 1.674 16.841 1.00 81.88 82 TRP A N 1
ATOM 635 C CA . TRP A 1 82 ? -3.690 0.462 17.436 1.00 81.88 82 TRP A CA 1
ATOM 636 C C . TRP A 1 82 ? -2.931 0.001 18.678 1.00 81.88 82 TRP A C 1
ATOM 638 O O . TRP A 1 82 ? -3.558 -0.406 19.658 1.00 81.88 82 TRP A O 1
ATOM 648 N N . ASN A 1 83 ? -1.599 0.071 18.657 1.00 80.19 83 ASN A N 1
ATOM 649 C CA . ASN A 1 83 ? -0.773 -0.313 19.798 1.00 80.19 83 ASN A CA 1
ATOM 650 C C . ASN A 1 83 ? -0.960 0.648 20.986 1.00 80.19 83 ASN A C 1
ATOM 652 O O . ASN A 1 83 ? -1.057 0.212 22.133 1.00 80.19 83 ASN A O 1
ATOM 656 N N . LYS A 1 84 ? -1.077 1.956 20.724 1.00 78.62 84 LYS A N 1
ATOM 657 C CA . LYS A 1 84 ? -1.386 2.963 21.751 1.00 78.62 84 LYS A CA 1
ATOM 658 C C . LYS A 1 84 ? -2.783 2.749 22.346 1.00 78.62 84 LYS A C 1
ATOM 660 O O . LYS A 1 84 ? -2.927 2.740 23.564 1.00 78.62 84 LYS A O 1
ATOM 665 N N . ALA A 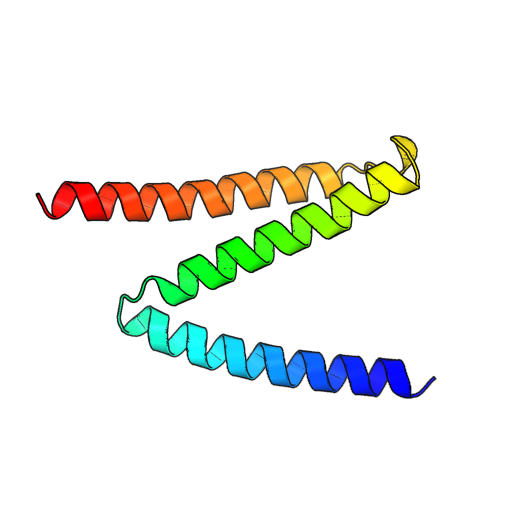1 85 ? -3.791 2.502 21.508 1.00 73.75 85 ALA A N 1
ATOM 666 C CA . ALA A 1 85 ? -5.149 2.198 21.959 1.00 73.75 85 ALA A CA 1
ATOM 667 C C . ALA A 1 85 ? -5.223 0.899 22.783 1.00 73.75 85 ALA A C 1
ATOM 669 O O . ALA A 1 85 ? -6.011 0.814 23.720 1.00 73.75 85 ALA A O 1
ATOM 670 N N . LYS A 1 86 ? -4.392 -0.103 22.459 1.00 73.94 86 LYS A N 1
ATOM 671 C CA . LYS A 1 86 ? -4.270 -1.339 23.243 1.00 73.94 86 LYS A CA 1
ATOM 672 C C . LYS A 1 86 ? -3.636 -1.080 24.613 1.00 73.94 86 LYS A C 1
ATOM 674 O O . LYS A 1 86 ? -4.150 -1.593 25.597 1.00 73.94 86 LYS A O 1
ATOM 679 N N . ARG A 1 87 ? -2.567 -0.275 24.682 1.00 72.31 87 ARG A N 1
ATOM 680 C CA . ARG A 1 87 ? -1.908 0.088 25.951 1.00 72.31 87 ARG A CA 1
ATOM 681 C C . ARG A 1 87 ? -2.815 0.864 26.903 1.00 72.31 87 ARG A C 1
ATOM 683 O O . ARG A 1 87 ? -2.778 0.587 28.085 1.00 72.31 87 ARG A O 1
ATOM 690 N N . ASN A 1 88 ? -3.649 1.771 26.396 1.00 66.56 88 ASN A N 1
ATOM 691 C CA . ASN A 1 88 ? -4.580 2.549 27.226 1.00 66.56 88 ASN A CA 1
ATOM 692 C C . ASN A 1 88 ? -5.819 1.761 27.707 1.00 66.56 88 ASN A C 1
ATOM 694 O O . ASN A 1 88 ? -6.660 2.333 28.392 1.00 66.56 88 ASN A O 1
ATOM 698 N N . ARG A 1 89 ? -5.991 0.496 27.294 1.00 57.69 89 ARG A N 1
ATOM 699 C CA . ARG A 1 89 ? -7.078 -0.386 27.763 1.00 57.69 89 ARG A CA 1
ATOM 700 C C . ARG A 1 89 ? -6.654 -1.332 28.894 1.00 57.69 89 ARG A C 1
ATOM 702 O O . ARG A 1 89 ? -7.519 -2.048 29.391 1.00 57.69 89 ARG A O 1
ATOM 709 N N . VAL A 1 90 ? -5.362 -1.380 29.224 1.00 52.34 90 VAL A N 1
ATOM 710 C CA . VAL A 1 90 ? -4.802 -2.109 30.376 1.00 52.34 90 VAL A CA 1
ATOM 711 C C . VAL A 1 90 ? -4.659 -1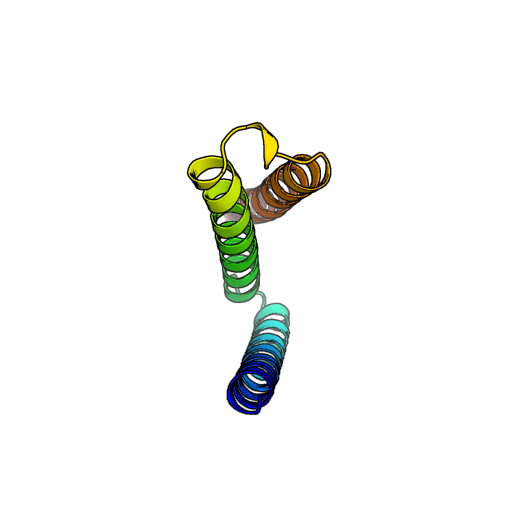.122 31.521 1.00 52.34 90 VAL A C 1
ATOM 713 O O . VAL A 1 90 ? -4.981 -1.517 32.657 1.00 52.34 90 VAL A O 1
#

Organism: NCBI:txid2744309